Protein AF-A0A1F8FNC1-F1 (afdb_monomer_lite)

Organism: NCBI:txid1802681

Foldseek 3Di:
DDDPVQLVVQQVVCCVVPVDGDDSVRSVVVSVVVVVVVVVVVVVVVVVVVVVVVVVVVVVVVD

pLDDT: mean 90.09, std 13.59, range [49.31, 98.5]

Radius of gyration: 19.29 Å; chains: 1; bounding box: 48×23×41 Å

Secondary structure (DSSP, 8-state):
---HHHHHHHHHHHHHHHS-PPPHHHHHHHHHHHHHHHHHHHHHHHHHHHHHHHHHHHHHHT-

Structure (mmCIF, N/CA/C/O backbone):
data_AF-A0A1F8FNC1-F1
#
_entry.id   AF-A0A1F8FNC1-F1
#
loop_
_atom_site.group_PDB
_atom_site.id
_atom_site.type_symbol
_atom_site.label_atom_id
_atom_site.label_alt_id
_atom_site.label_comp_id
_atom_site.label_asym_id
_atom_site.label_entity_id
_atom_site.label_seq_id
_atom_site.pdbx_PDB_ins_code
_atom_site.Cartn_x
_atom_site.Cartn_y
_atom_site.Cartn_z
_atom_site.occupancy
_atom_site.B_iso_or_equiv
_atom_site.auth_seq_id
_atom_site.auth_comp_id
_atom_site.auth_asym_id
_atom_site.auth_atom_id
_atom_site.pdbx_PDB_model_num
ATOM 1 N N . MET A 1 1 ? -0.212 -9.812 1.406 1.00 84.88 1 MET A N 1
ATOM 2 C CA . MET A 1 1 ? -0.987 -8.810 2.163 1.00 84.88 1 MET A CA 1
ATOM 3 C C . MET A 1 1 ? -0.046 -8.081 3.107 1.00 84.88 1 MET A C 1
ATOM 5 O O . MET A 1 1 ? 0.713 -8.756 3.794 1.00 84.88 1 MET A O 1
ATOM 9 N N . LEU A 1 2 ? -0.070 -6.748 3.122 1.00 95.38 2 LEU A N 1
ATOM 10 C CA . LEU A 1 2 ? 0.769 -5.920 3.988 1.00 95.38 2 LEU A CA 1
ATOM 11 C C . LEU A 1 2 ? 0.518 -6.198 5.484 1.00 95.38 2 LEU A C 1
ATOM 13 O O . LEU A 1 2 ? -0.613 -6.537 5.856 1.00 95.38 2 LEU A O 1
ATOM 17 N N . PRO A 1 3 ? 1.539 -6.019 6.347 1.00 97.56 3 PRO A N 1
ATOM 18 C CA . PRO A 1 3 ? 1.384 -6.078 7.798 1.00 97.56 3 PRO A CA 1
ATOM 19 C C . PRO A 1 3 ? 0.360 -5.063 8.315 1.00 97.56 3 PRO A C 1
ATOM 21 O O . PRO A 1 3 ? 0.135 -4.014 7.705 1.00 97.56 3 PRO A O 1
ATOM 24 N N . LYS A 1 4 ? -0.244 -5.351 9.473 1.00 96.69 4 LYS A N 1
ATOM 25 C CA . LYS A 1 4 ? -1.277 -4.486 10.065 1.00 96.69 4 LYS A CA 1
ATOM 26 C C . LYS A 1 4 ? -0.750 -3.082 10.342 1.00 96.69 4 LYS A C 1
ATOM 28 O O . LYS A 1 4 ? -1.465 -2.113 10.116 1.00 96.69 4 LYS A O 1
ATOM 33 N N . GLU A 1 5 ? 0.491 -2.984 10.794 1.00 97.56 5 GLU A N 1
ATOM 34 C CA . GLU A 1 5 ? 1.187 -1.740 11.107 1.00 97.56 5 GLU A CA 1
ATOM 35 C C . GLU A 1 5 ? 1.261 -0.843 9.865 1.00 97.56 5 GLU A C 1
ATOM 37 O O . GLU A 1 5 ? 0.842 0.312 9.910 1.00 97.56 5 GLU A O 1
ATOM 42 N N . ALA A 1 6 ? 1.651 -1.412 8.720 1.00 97.88 6 ALA A N 1
ATOM 43 C CA . ALA A 1 6 ? 1.704 -0.700 7.444 1.00 97.88 6 ALA A CA 1
ATOM 44 C C . ALA A 1 6 ? 0.313 -0.238 6.972 1.00 97.88 6 ALA A C 1
ATOM 46 O O . ALA A 1 6 ? 0.163 0.8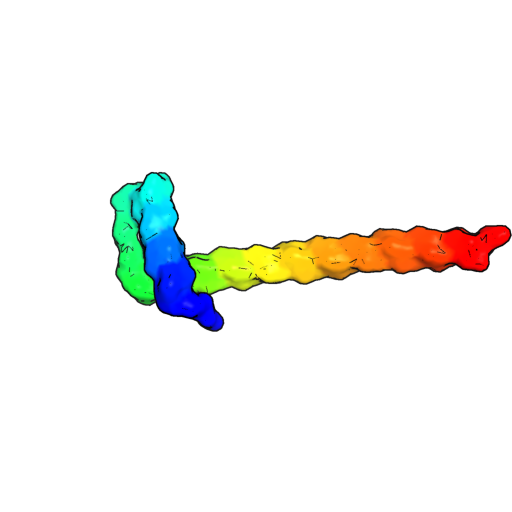68 6.453 1.00 97.88 6 ALA A O 1
ATOM 47 N N . VAL A 1 7 ? -0.732 -1.047 7.190 1.00 98.19 7 VAL A N 1
ATOM 48 C CA . VAL A 1 7 ? -2.116 -0.645 6.882 1.00 98.19 7 VAL A CA 1
ATOM 49 C C . VAL A 1 7 ? -2.567 0.517 7.779 1.00 98.19 7 VAL A C 1
ATOM 51 O O . VAL A 1 7 ? -3.234 1.431 7.297 1.00 98.19 7 VAL A O 1
ATOM 54 N N . GLN A 1 8 ? -2.183 0.542 9.059 1.00 98.12 8 GLN A N 1
ATOM 55 C CA . GLN A 1 8 ? -2.505 1.667 9.948 1.00 98.12 8 GLN A C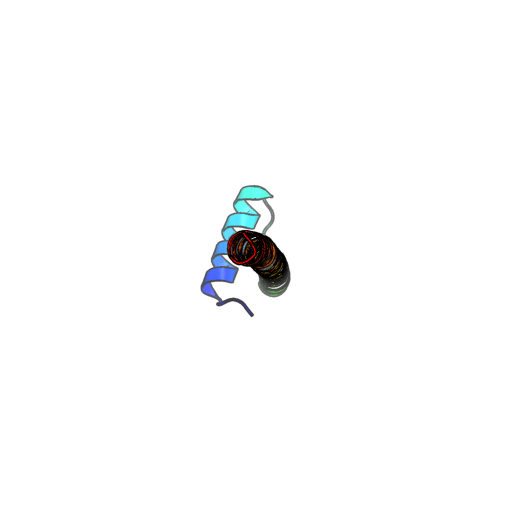A 1
ATOM 56 C C . GLN A 1 8 ? -1.757 2.946 9.560 1.00 98.12 8 GLN A C 1
ATOM 58 O O . GLN A 1 8 ? -2.357 4.022 9.533 1.00 98.12 8 GLN A O 1
ATOM 63 N N . GLU A 1 9 ? -0.480 2.849 9.194 1.00 98.25 9 GLU A N 1
ATOM 64 C CA . GLU A 1 9 ? 0.271 3.991 8.666 1.00 98.25 9 GLU A CA 1
ATOM 65 C C . GLU A 1 9 ? -0.354 4.526 7.373 1.00 98.25 9 GLU A C 1
ATOM 67 O O . GLU A 1 9 ? -0.523 5.740 7.217 1.00 98.25 9 GLU A O 1
ATOM 72 N N . PHE A 1 10 ? -0.793 3.631 6.483 1.00 98.19 10 PHE A N 1
ATOM 73 C CA . PHE A 1 10 ? -1.522 4.006 5.275 1.00 98.19 10 PHE A CA 1
ATOM 74 C C . PHE A 1 10 ? -2.794 4.801 5.602 1.00 98.19 10 PHE A C 1
ATOM 76 O O . PHE A 1 10 ? -3.017 5.849 4.995 1.00 98.19 10 PHE A O 1
ATOM 83 N N . LYS A 1 11 ? -3.592 4.378 6.596 1.00 98.38 11 LYS A N 1
ATOM 84 C CA . LYS A 1 11 ? -4.788 5.123 7.045 1.00 98.38 11 LYS A CA 1
ATOM 85 C C . LYS A 1 11 ? -4.439 6.539 7.497 1.00 98.38 11 LYS A C 1
ATOM 87 O O . LYS A 1 11 ? -5.106 7.490 7.096 1.00 98.38 11 LYS A O 1
ATOM 92 N N . GLN A 1 12 ? -3.374 6.694 8.284 1.00 98.38 12 GLN A N 1
ATOM 93 C CA . GLN A 1 12 ? -2.928 8.008 8.756 1.00 98.38 12 GLN A CA 1
ATOM 94 C C . GLN A 1 12 ? -2.478 8.908 7.601 1.00 98.38 12 GLN A C 1
ATOM 96 O O . GLN A 1 12 ? -2.802 10.095 7.572 1.00 98.38 12 GLN A O 1
ATOM 101 N N . ILE A 1 13 ? -1.730 8.361 6.640 1.00 98.31 13 ILE A N 1
ATOM 102 C CA . ILE A 1 13 ? -1.303 9.102 5.449 1.00 98.31 13 ILE A CA 1
ATOM 103 C C . ILE A 1 13 ? -2.521 9.520 4.623 1.00 98.31 13 ILE A C 1
ATOM 105 O O . ILE A 1 13 ? -2.616 10.688 4.250 1.00 98.31 13 ILE A O 1
ATOM 109 N N . TYR A 1 14 ? -3.449 8.595 4.371 1.00 98.19 14 TYR A N 1
ATOM 110 C CA . TYR A 1 14 ? -4.653 8.847 3.586 1.00 98.19 14 TYR A CA 1
ATOM 111 C C . TYR A 1 14 ? -5.499 9.959 4.215 1.00 98.19 14 TYR A C 1
ATOM 113 O O . TYR A 1 14 ? -5.806 10.944 3.546 1.00 98.19 14 TYR A O 1
ATOM 121 N N . PHE A 1 15 ? -5.755 9.887 5.524 1.00 98.50 15 PHE A N 1
ATOM 122 C CA . PHE A 1 15 ? -6.473 10.936 6.246 1.00 98.50 15 PHE A CA 1
ATOM 123 C C . PHE A 1 15 ? -5.762 12.293 6.156 1.00 98.50 15 PHE A C 1
ATOM 125 O O . PHE A 1 15 ? -6.380 13.293 5.807 1.00 98.50 15 PHE A O 1
ATOM 132 N N . ARG A 1 16 ? -4.440 12.349 6.378 1.00 98.50 16 ARG A N 1
ATOM 133 C CA . ARG A 1 16 ? -3.679 13.609 6.258 1.00 98.50 16 ARG A CA 1
ATOM 134 C C . ARG A 1 16 ? -3.727 14.219 4.855 1.00 98.50 16 ARG A C 1
ATOM 136 O O . ARG A 1 16 ? -3.553 15.426 4.722 1.00 98.50 16 ARG A O 1
ATOM 143 N N . LYS A 1 17 ? -3.878 13.399 3.813 1.00 98.12 17 LYS A N 1
ATOM 144 C CA . LYS A 1 17 ? -3.872 13.850 2.415 1.00 98.12 17 LYS A CA 1
ATOM 145 C C . LYS A 1 17 ? -5.257 14.212 1.891 1.00 98.12 17 LYS A C 1
ATOM 147 O O . LYS A 1 17 ? -5.352 15.152 1.110 1.00 98.12 17 LYS A O 1
ATOM 152 N N . PHE A 1 18 ? -6.290 13.490 2.311 1.00 97.62 18 PHE A N 1
ATOM 153 C CA . PHE A 1 18 ? -7.633 13.592 1.734 1.00 97.62 18 PHE A CA 1
ATOM 154 C C . PHE A 1 18 ? -8.705 14.028 2.740 1.00 97.62 18 PHE A C 1
ATOM 156 O O . PHE A 1 18 ? -9.805 14.376 2.333 1.00 97.62 18 PHE A O 1
ATOM 163 N N . GLY A 1 19 ? -8.403 14.037 4.041 1.00 98.00 19 GLY A N 1
ATOM 164 C CA . GLY A 1 19 ? -9.372 14.344 5.099 1.00 98.00 19 GLY A CA 1
ATOM 165 C C . GLY A 1 19 ? -10.423 13.250 5.316 1.00 98.00 19 GLY A C 1
ATOM 166 O O . GLY A 1 19 ? -11.395 13.474 6.028 1.00 98.00 19 GLY A O 1
ATOM 167 N N . GLU A 1 20 ? -10.235 12.077 4.711 1.00 97.62 20 GLU A N 1
ATOM 168 C CA . GLU A 1 20 ? -11.165 10.949 4.757 1.00 97.62 20 GLU A CA 1
ATOM 169 C C . GLU A 1 20 ? -10.609 9.823 5.632 1.00 97.62 20 GLU A C 1
ATOM 171 O O . GLU A 1 20 ? -9.455 9.407 5.482 1.00 97.62 20 GLU A O 1
ATOM 176 N N . GLU A 1 21 ? -11.436 9.305 6.539 1.00 97.81 21 GLU A N 1
ATOM 177 C CA . GLU A 1 21 ? -11.117 8.100 7.300 1.00 97.81 21 GLU A CA 1
ATOM 178 C C . GLU A 1 21 ? -11.536 6.853 6.522 1.00 97.81 21 GLU A C 1
ATOM 180 O O . GLU A 1 21 ? -12.651 6.761 6.013 1.00 97.81 21 GLU A O 1
ATOM 185 N N . LEU A 1 22 ? -10.641 5.870 6.462 1.00 97.81 22 LEU A N 1
ATOM 186 C CA . LEU A 1 22 ? -10.921 4.569 5.861 1.00 97.81 22 LEU A CA 1
ATOM 187 C C . LEU A 1 22 ? -11.272 3.553 6.943 1.00 97.81 22 LEU A C 1
ATOM 189 O O . LEU A 1 22 ? -10.656 3.538 8.014 1.00 97.81 22 LEU A O 1
ATOM 193 N N . ASN A 1 23 ? -12.183 2.632 6.639 1.00 97.88 23 ASN A N 1
ATOM 194 C CA . ASN A 1 23 ? -12.312 1.427 7.455 1.00 97.88 23 ASN A CA 1
ATOM 195 C C . ASN A 1 23 ? -11.179 0.428 7.145 1.00 97.88 23 ASN A C 1
ATOM 197 O O . ASN A 1 23 ? -10.437 0.568 6.170 1.00 97.88 23 ASN A O 1
ATOM 201 N N . ASP A 1 24 ? -11.026 -0.597 7.984 1.00 96.69 24 ASP A N 1
ATOM 202 C CA . ASP A 1 24 ? -9.907 -1.541 7.868 1.00 96.69 24 ASP A CA 1
ATOM 203 C C . ASP A 1 24 ? -9.915 -2.338 6.558 1.00 96.69 24 ASP A C 1
ATOM 205 O O . ASP A 1 24 ? -8.847 -2.640 6.019 1.00 96.69 24 ASP A O 1
ATOM 209 N N . ARG A 1 25 ? -11.098 -2.642 6.009 1.00 97.56 25 ARG A N 1
ATOM 210 C CA . ARG A 1 25 ? -11.223 -3.341 4.724 1.00 97.56 25 ARG A CA 1
ATOM 211 C C . ARG A 1 25 ? -10.736 -2.455 3.582 1.00 97.56 25 ARG A C 1
ATOM 213 O O . ARG A 1 25 ? -9.885 -2.877 2.807 1.00 97.56 25 ARG A O 1
ATOM 220 N N . GLU A 1 26 ? -11.219 -1.217 3.519 1.00 98.00 26 GLU A N 1
ATOM 221 C CA . GLU A 1 26 ? -10.828 -0.251 2.486 1.00 98.00 26 GLU A CA 1
ATOM 222 C C . GLU A 1 26 ? -9.338 0.073 2.543 1.00 98.00 26 GLU A C 1
ATOM 224 O O . GLU A 1 26 ? -8.671 0.114 1.509 1.00 98.00 26 GLU A O 1
ATOM 229 N N . ALA A 1 27 ? -8.806 0.283 3.748 1.00 98.06 27 ALA A N 1
ATOM 230 C CA . ALA A 1 27 ? -7.390 0.544 3.952 1.00 98.06 27 ALA A CA 1
ATOM 231 C C . ALA A 1 27 ? -6.534 -0.643 3.504 1.00 98.06 27 ALA A C 1
ATOM 233 O O . ALA A 1 27 ? -5.544 -0.451 2.803 1.00 98.06 27 ALA A O 1
ATOM 234 N N . THR A 1 28 ? -6.947 -1.864 3.852 1.00 98.12 28 THR A N 1
ATOM 235 C CA . THR A 1 28 ? -6.264 -3.089 3.428 1.00 98.12 28 THR A CA 1
ATOM 236 C C . THR A 1 28 ? -6.261 -3.208 1.908 1.00 98.12 28 THR A C 1
ATOM 238 O O . THR A 1 28 ? -5.197 -3.352 1.312 1.00 98.12 28 THR A O 1
ATOM 241 N N . GLU A 1 29 ? -7.421 -3.107 1.262 1.00 98.25 29 GLU A N 1
ATOM 242 C CA . GLU A 1 29 ? -7.540 -3.241 -0.193 1.00 98.25 29 GLU A CA 1
ATOM 243 C C . GLU A 1 29 ? -6.704 -2.178 -0.927 1.00 98.25 29 GLU A C 1
ATOM 245 O O . GLU A 1 29 ? -5.925 -2.503 -1.824 1.00 98.25 29 GLU A O 1
ATOM 250 N N . LYS A 1 30 ? -6.805 -0.906 -0.519 1.00 97.94 30 LYS A N 1
ATOM 251 C CA . LYS A 1 30 ? -6.087 0.201 -1.169 1.00 97.94 30 LYS A CA 1
ATOM 252 C C . LYS A 1 30 ? -4.577 0.129 -0.944 1.00 97.94 30 LYS A C 1
ATOM 254 O O . LYS 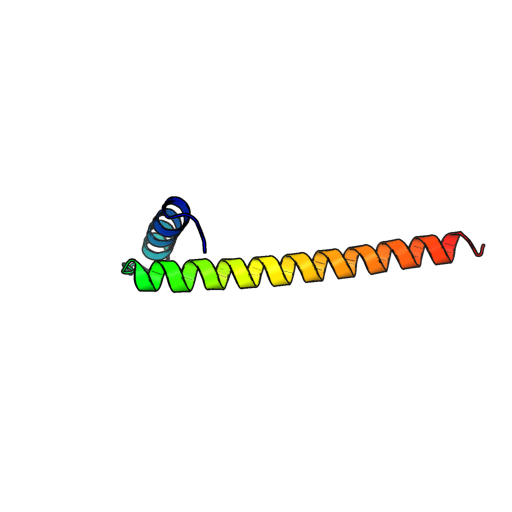A 1 30 ? -3.830 0.302 -1.905 1.00 97.94 30 LYS A O 1
ATOM 259 N N . ALA A 1 31 ? -4.128 -0.139 0.284 1.00 98.06 31 ALA A N 1
ATOM 260 C CA . ALA A 1 31 ? -2.704 -0.215 0.601 1.00 98.06 31 ALA A CA 1
ATOM 261 C C . ALA A 1 31 ? -2.022 -1.351 -0.173 1.00 98.06 31 ALA A C 1
ATOM 263 O O . ALA A 1 31 ? -0.969 -1.141 -0.773 1.00 98.06 31 ALA A O 1
ATOM 264 N N . ASN A 1 32 ? -2.653 -2.530 -0.225 1.00 98.19 32 ASN A N 1
ATOM 265 C CA . ASN A 1 32 ? -2.113 -3.664 -0.976 1.00 98.19 32 ASN A CA 1
ATOM 266 C C . ASN A 1 32 ? -2.068 -3.383 -2.476 1.00 98.19 32 ASN A C 1
ATOM 268 O O . ASN A 1 32 ? -1.039 -3.620 -3.093 1.00 98.19 32 ASN A O 1
ATOM 272 N N . ARG A 1 33 ? -3.124 -2.793 -3.048 1.00 98.06 33 ARG A N 1
ATOM 273 C CA . ARG A 1 33 ? -3.148 -2.462 -4.478 1.00 98.06 33 ARG A CA 1
ATOM 274 C C . ARG A 1 33 ? -2.037 -1.490 -4.882 1.00 98.06 33 ARG A C 1
ATOM 276 O O . ARG A 1 33 ? -1.461 -1.629 -5.956 1.00 98.06 33 ARG A O 1
ATOM 283 N N . VAL A 1 34 ? -1.752 -0.488 -4.048 1.00 97.38 34 VAL A N 1
ATOM 284 C CA . VAL A 1 34 ? -0.654 0.459 -4.307 1.00 97.38 34 VAL A CA 1
ATOM 285 C C . VAL A 1 34 ? 0.698 -0.241 -4.213 1.00 97.38 34 VAL A C 1
ATOM 287 O O . VAL A 1 34 ? 1.552 -0.015 -5.066 1.00 97.38 34 VAL A O 1
ATOM 290 N N . TYR A 1 35 ? 0.882 -1.101 -3.212 1.00 97.19 35 TYR A N 1
ATOM 291 C CA . TYR A 1 35 ? 2.110 -1.873 -3.057 1.00 97.19 35 TYR A CA 1
ATOM 292 C C . TYR A 1 35 ? 2.344 -2.821 -4.242 1.00 97.19 35 TYR A C 1
ATOM 294 O O . TYR A 1 35 ? 3.416 -2.795 -4.830 1.00 97.19 35 TYR A O 1
ATOM 302 N N . GLU A 1 36 ? 1.327 -3.569 -4.672 1.00 97.62 36 GLU A N 1
ATOM 303 C CA . GLU A 1 36 ? 1.408 -4.456 -5.843 1.00 97.62 36 GLU A CA 1
ATOM 304 C C . GLU A 1 36 ? 1.787 -3.700 -7.124 1.00 97.62 36 GLU A C 1
ATOM 306 O O . GLU A 1 36 ? 2.602 -4.176 -7.912 1.00 97.62 36 GLU A O 1
ATOM 311 N N . LEU A 1 37 ? 1.237 -2.497 -7.323 1.00 97.75 37 LEU A N 1
ATOM 312 C CA . LEU A 1 37 ? 1.610 -1.652 -8.456 1.00 97.75 37 LEU A CA 1
ATOM 313 C C . LEU A 1 37 ? 3.069 -1.184 -8.366 1.00 97.75 37 LEU A C 1
ATOM 315 O O . LEU A 1 37 ? 3.760 -1.148 -9.381 1.00 97.75 37 LEU A O 1
ATOM 319 N N . HIS A 1 38 ? 3.527 -0.808 -7.172 1.00 96.50 38 HIS A N 1
ATOM 320 C CA . HIS A 1 38 ? 4.911 -0.403 -6.950 1.00 96.50 38 HIS A CA 1
ATOM 321 C C . HIS A 1 38 ? 5.888 -1.547 -7.246 1.00 96.50 38 HIS A C 1
ATOM 323 O O . HIS A 1 38 ? 6.847 -1.329 -7.979 1.00 96.50 38 HIS A O 1
ATOM 329 N N . GLU A 1 39 ? 5.625 -2.753 -6.735 1.00 96.69 39 GLU A N 1
ATOM 330 C CA . GLU A 1 39 ? 6.457 -3.937 -6.992 1.00 96.69 39 GLU A CA 1
ATOM 331 C C . GLU A 1 39 ? 6.534 -4.243 -8.491 1.00 96.69 39 GLU A C 1
ATOM 333 O O . GLU A 1 39 ? 7.625 -4.362 -9.036 1.00 96.69 39 GLU A O 1
ATOM 338 N N . ALA A 1 40 ? 5.396 -4.248 -9.194 1.00 97.44 40 ALA A N 1
ATOM 339 C CA . ALA A 1 40 ? 5.373 -4.505 -10.634 1.00 97.44 40 ALA A CA 1
ATOM 340 C C . ALA A 1 40 ? 6.189 -3.476 -11.438 1.00 97.44 40 ALA A C 1
ATOM 342 O O . ALA A 1 40 ? 6.864 -3.822 -12.409 1.00 97.44 40 ALA A O 1
ATOM 343 N N . LEU A 1 41 ? 6.137 -2.199 -11.042 1.00 97.31 41 LEU A N 1
ATOM 344 C CA . LEU A 1 41 ? 6.955 -1.154 -11.657 1.00 97.31 41 LEU A CA 1
ATOM 345 C C . LEU A 1 41 ? 8.439 -1.340 -11.339 1.00 97.31 41 LEU A C 1
ATOM 347 O O . LEU A 1 41 ? 9.276 -1.136 -12.217 1.00 97.31 41 LEU A O 1
ATOM 351 N N . PHE A 1 42 ? 8.767 -1.711 -10.104 1.00 95.94 42 PHE A N 1
ATOM 352 C CA . PHE A 1 42 ? 10.141 -1.943 -9.683 1.00 95.94 42 PHE A CA 1
ATOM 353 C C . PHE A 1 42 ? 10.766 -3.127 -10.429 1.00 95.94 42 PHE A C 1
ATOM 355 O O . PHE A 1 42 ? 11.852 -2.977 -10.989 1.00 95.94 42 PHE A O 1
ATOM 362 N N . ASP A 1 43 ? 10.050 -4.248 -10.527 1.00 96.00 43 ASP A N 1
ATOM 363 C CA . ASP A 1 43 ? 10.476 -5.436 -11.270 1.00 96.00 43 ASP A CA 1
ATOM 364 C C . ASP A 1 43 ? 10.714 -5.110 -12.748 1.00 96.00 43 ASP A C 1
ATOM 366 O O . ASP A 1 43 ? 11.775 -5.419 -13.292 1.00 96.00 43 ASP A O 1
ATOM 370 N N . TYR A 1 44 ? 9.780 -4.392 -13.382 1.00 95.19 44 TYR A N 1
ATOM 371 C CA . TYR A 1 44 ? 9.938 -3.948 -14.767 1.00 95.19 44 TYR A CA 1
ATOM 372 C C . TYR A 1 44 ? 11.197 -3.091 -14.960 1.00 95.19 44 TYR A C 1
ATOM 374 O O . TYR A 1 44 ? 11.976 -3.315 -15.886 1.00 95.19 44 TYR A O 1
ATOM 382 N N . LEU A 1 45 ? 11.425 -2.109 -14.083 1.00 94.69 45 LEU A N 1
ATOM 383 C CA . LEU A 1 45 ? 12.601 -1.242 -14.170 1.00 94.69 45 LEU A CA 1
ATOM 384 C C . LEU A 1 45 ? 13.902 -2.022 -13.956 1.00 94.69 45 LEU A C 1
ATOM 386 O O . LEU A 1 45 ? 14.898 -1.743 -14.627 1.00 94.69 45 LEU A O 1
ATOM 390 N N . LEU A 1 46 ? 13.895 -3.005 -13.054 1.00 93.94 46 LEU A N 1
ATOM 391 C CA . LEU A 1 46 ? 15.042 -3.867 -12.809 1.00 93.94 46 LEU A CA 1
ATOM 392 C C . LEU A 1 46 ? 15.360 -4.716 -14.048 1.00 93.94 46 LEU A C 1
ATOM 394 O O . LEU A 1 46 ? 16.509 -4.732 -14.494 1.00 93.94 46 LEU A O 1
ATOM 398 N N . GLU A 1 47 ? 14.351 -5.342 -14.656 1.00 93.06 47 GLU A N 1
ATOM 399 C CA . GLU A 1 47 ? 14.506 -6.120 -15.890 1.00 93.06 47 GLU A CA 1
ATOM 400 C C . GLU A 1 47 ? 15.049 -5.274 -17.047 1.00 93.06 47 GLU A C 1
ATOM 402 O O . GLU A 1 47 ? 15.986 -5.687 -17.737 1.00 93.06 47 GLU A O 1
ATOM 407 N N . GLU A 1 48 ? 14.499 -4.076 -17.255 1.00 91.62 48 GLU A N 1
ATOM 408 C CA . GLU A 1 48 ? 14.974 -3.162 -18.295 1.00 91.62 48 GLU A CA 1
ATOM 409 C C . GLU A 1 48 ? 16.415 -2.709 -18.036 1.00 91.62 48 GLU A C 1
ATOM 411 O O . GLU A 1 48 ? 17.240 -2.705 -18.954 1.00 91.62 48 GLU A O 1
ATOM 416 N N . SER A 1 49 ? 16.765 -2.407 -16.781 1.00 87.88 49 SER A N 1
ATOM 417 C CA . SER A 1 49 ? 18.137 -2.033 -16.423 1.00 87.88 49 SER A CA 1
ATOM 418 C C . SER A 1 49 ? 19.136 -3.159 -16.715 1.00 87.88 49 SER A C 1
ATOM 420 O O . SER A 1 49 ? 20.206 -2.909 -17.277 1.00 87.88 49 SER A O 1
ATOM 422 N N . GLN A 1 50 ? 18.763 -4.414 -16.445 1.00 83.31 50 GLN A N 1
ATOM 423 C CA . GLN A 1 50 ? 19.614 -5.571 -16.711 1.00 83.31 50 GLN A CA 1
ATOM 424 C C . GLN A 1 50 ? 19.802 -5.812 -18.215 1.00 83.31 50 GLN A C 1
ATOM 426 O O . GLN A 1 50 ? 20.902 -6.158 -18.652 1.00 83.31 50 GLN A O 1
ATOM 431 N N . LYS A 1 51 ? 18.762 -5.598 -19.033 1.00 82.38 51 LYS A N 1
ATOM 432 C CA . LYS A 1 51 ? 18.868 -5.698 -20.500 1.00 82.38 51 LYS A CA 1
ATOM 433 C C . LYS A 1 51 ? 19.880 -4.698 -21.056 1.00 82.38 51 LYS A C 1
ATOM 435 O O . LYS A 1 51 ? 20.693 -5.076 -21.899 1.00 82.38 51 LYS A O 1
ATOM 440 N N . VAL A 1 52 ? 19.864 -3.458 -20.564 1.00 79.81 52 VAL A N 1
ATOM 441 C CA . VAL A 1 52 ? 20.817 -2.416 -20.982 1.00 79.81 52 VAL A CA 1
ATOM 442 C C . VAL A 1 52 ? 22.255 -2.810 -20.631 1.00 79.81 52 VAL A C 1
ATOM 444 O O . VAL A 1 52 ? 23.139 -2.709 -21.483 1.00 79.81 52 VAL A O 1
ATOM 447 N N . VAL A 1 53 ? 22.491 -3.318 -19.417 1.00 74.69 53 VAL A N 1
ATOM 448 C CA . VAL A 1 53 ? 23.823 -3.784 -18.984 1.00 74.69 53 VAL A CA 1
ATOM 449 C C . VAL A 1 53 ? 24.314 -4.946 -19.856 1.00 74.69 53 VAL A C 1
ATOM 451 O O . VAL A 1 53 ? 25.415 -4.886 -20.405 1.00 74.69 53 VAL A O 1
ATOM 454 N N . ASN A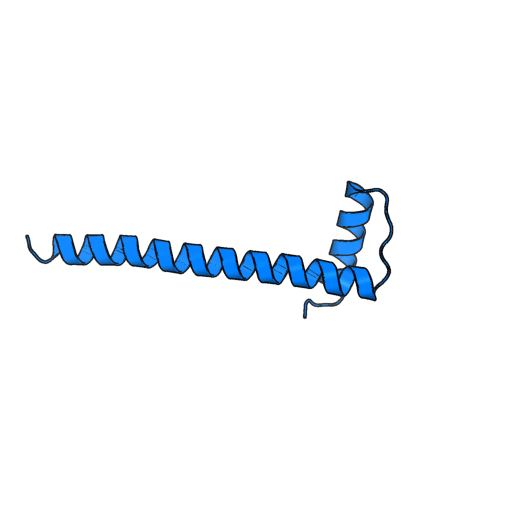 1 54 ? 23.473 -5.959 -20.079 1.00 73.31 54 ASN A N 1
ATOM 455 C CA . ASN A 1 54 ? 23.844 -7.150 -20.851 1.00 73.31 54 ASN A CA 1
ATOM 456 C C . ASN A 1 54 ? 24.160 -6.832 -22.325 1.00 73.31 54 ASN A C 1
ATOM 458 O O . ASN A 1 54 ? 25.060 -7.433 -22.918 1.00 73.31 54 ASN A O 1
ATOM 462 N N . GLN A 1 55 ? 23.441 -5.883 -22.937 1.00 66.19 55 GLN A N 1
ATOM 463 C CA . GLN A 1 55 ? 23.713 -5.426 -24.306 1.00 66.19 55 GLN A CA 1
ATOM 464 C C . GLN A 1 55 ? 25.060 -4.694 -24.417 1.00 66.19 55 GLN A C 1
ATOM 466 O O . GLN A 1 55 ? 25.769 -4.846 -25.412 1.00 66.19 55 GLN A O 1
ATOM 471 N N . HIS A 1 56 ? 25.447 -3.933 -23.391 1.00 61.06 56 HIS A N 1
ATOM 472 C CA . HIS A 1 56 ? 26.722 -3.217 -23.372 1.00 61.06 56 HIS A CA 1
ATOM 473 C C . HIS A 1 56 ? 27.927 -4.165 -23.213 1.00 61.06 5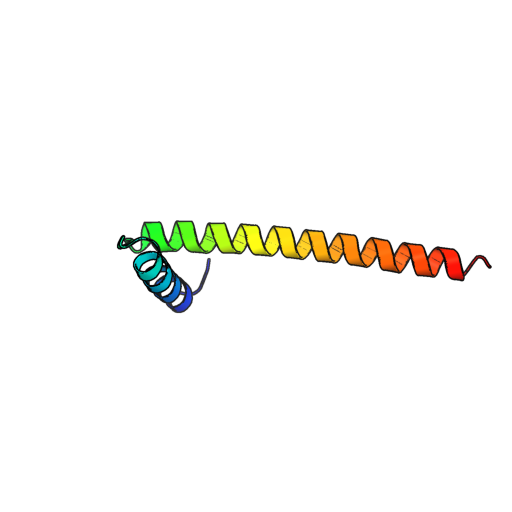6 HIS A C 1
ATOM 475 O O . HIS A 1 56 ? 28.961 -3.981 -23.863 1.00 61.06 56 HIS A O 1
ATOM 481 N N . GLU A 1 57 ? 27.801 -5.211 -2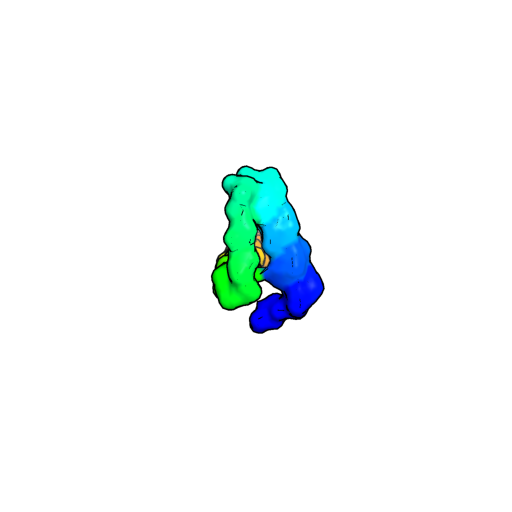2.394 1.00 61.31 57 GLU A N 1
ATOM 482 C CA . GLU A 1 57 ? 28.845 -6.233 -22.223 1.00 61.31 57 GLU A CA 1
ATOM 483 C C . GLU A 1 57 ? 29.046 -7.065 -23.498 1.00 61.31 57 GLU A C 1
ATOM 485 O O . GLU A 1 57 ? 30.171 -7.234 -23.968 1.00 61.31 57 GLU A O 1
ATOM 490 N N . SER A 1 58 ? 27.957 -7.509 -24.129 1.00 63.12 58 SER A N 1
ATOM 491 C CA . SER A 1 58 ? 28.018 -8.286 -25.376 1.00 63.12 58 SER A CA 1
ATOM 492 C C . SER A 1 58 ? 28.527 -7.479 -26.584 1.00 63.12 58 SER A C 1
ATOM 494 O O . SER A 1 58 ? 29.160 -8.048 -27.477 1.00 63.12 58 SER A O 1
ATOM 496 N N . ALA A 1 59 ? 28.344 -6.155 -26.600 1.00 60.47 59 ALA A N 1
ATOM 497 C CA . ALA A 1 59 ? 28.960 -5.267 -27.592 1.00 60.47 59 ALA A CA 1
ATOM 498 C C . ALA A 1 59 ? 30.465 -5.033 -27.349 1.00 60.47 59 ALA A C 1
ATOM 500 O O . ALA A 1 59 ? 31.206 -4.765 -28.295 1.00 60.47 59 ALA A O 1
ATOM 501 N N . SER A 1 60 ? 30.919 -5.142 -26.096 1.00 59.78 60 SER A N 1
ATOM 502 C CA . SER A 1 60 ? 32.318 -4.914 -25.701 1.00 59.78 60 SER A CA 1
ATOM 503 C C . SER A 1 60 ? 33.200 -6.157 -25.872 1.00 59.78 60 SER A C 1
ATOM 505 O O . SER A 1 60 ? 34.394 -6.017 -26.097 1.00 59.78 60 SER A O 1
ATOM 507 N N . ILE A 1 61 ? 32.624 -7.363 -25.808 1.00 60.41 61 ILE A N 1
ATOM 508 C CA . ILE A 1 61 ? 33.336 -8.642 -26.016 1.00 60.41 61 ILE A CA 1
ATOM 509 C C . ILE A 1 61 ? 33.614 -8.923 -27.509 1.00 60.41 61 ILE A C 1
ATOM 511 O O . ILE A 1 61 ? 34.515 -9.687 -27.838 1.00 60.41 61 ILE A O 1
ATOM 515 N N . ASN A 1 62 ? 32.867 -8.295 -28.423 1.00 57.41 62 ASN A N 1
ATOM 516 C CA . ASN A 1 62 ? 33.001 -8.484 -29.875 1.00 57.41 62 ASN A CA 1
ATOM 517 C C . ASN A 1 62 ? 33.888 -7.426 -30.573 1.00 57.41 62 ASN A C 1
ATOM 519 O O . ASN A 1 62 ? 33.838 -7.304 -31.799 1.00 57.41 62 ASN A O 1
ATOM 523 N N . LYS A 1 63 ? 34.668 -6.647 -29.815 1.00 49.31 63 LYS A N 1
ATOM 524 C CA . LYS A 1 63 ? 35.648 -5.667 -30.315 1.00 49.31 63 LYS A CA 1
ATOM 525 C C . LYS A 1 63 ? 37.063 -6.089 -29.951 1.00 49.31 63 LYS A C 1
ATOM 527 O O . LYS A 1 63 ? 37.952 -5.832 -30.790 1.00 49.31 63 LYS A O 1
#

Sequence (63 aa):
MLPKEAVQEFKQIYFRKFGEELNDREATEKANRVYELHEALFDYLLEESQKVVNQHESASINK